Protein AF-A0A848ENZ1-F1 (afdb_monomer)

Structure (mmCIF, N/CA/C/O backbone):
data_AF-A0A848ENZ1-F1
#
_entry.id   AF-A0A848ENZ1-F1
#
loop_
_atom_site.group_PDB
_atom_site.id
_atom_site.type_symbol
_atom_site.label_atom_id
_atom_site.label_alt_id
_atom_site.label_comp_id
_atom_site.label_asym_id
_atom_site.label_entity_id
_atom_site.label_seq_id
_atom_site.pdbx_PDB_ins_code
_atom_site.Cartn_x
_atom_site.Cartn_y
_atom_site.Cartn_z
_atom_site.occupancy
_atom_site.B_iso_or_equiv
_atom_site.auth_seq_id
_atom_site.auth_comp_id
_atom_site.auth_asym_id
_atom_site.auth_atom_id
_atom_site.pdbx_PDB_model_num
ATOM 1 N N . MET A 1 1 ? -13.679 4.963 8.794 1.00 80.00 1 MET A N 1
ATOM 2 C CA . MET A 1 1 ? -13.244 4.554 7.424 1.00 80.00 1 MET A CA 1
ATOM 3 C C . MET A 1 1 ? -12.983 5.709 6.449 1.00 80.00 1 MET A C 1
ATOM 5 O O . MET A 1 1 ? -11.978 5.654 5.745 1.00 80.00 1 MET A O 1
ATOM 9 N N . LYS A 1 2 ? -13.838 6.746 6.357 1.00 81.25 2 LYS A N 1
ATOM 10 C CA . LYS A 1 2 ? -13.523 7.941 5.540 1.00 81.25 2 LYS A CA 1
ATOM 11 C C . LYS A 1 2 ? -12.235 8.629 6.020 1.00 81.25 2 LYS A C 1
ATOM 13 O O . LYS A 1 2 ? -11.413 9.007 5.186 1.00 81.25 2 LYS A O 1
ATOM 18 N N . ASP A 1 3 ? -12.021 8.676 7.333 1.00 84.75 3 ASP A N 1
ATOM 19 C CA . ASP A 1 3 ? -10.837 9.283 7.953 1.00 84.75 3 ASP A CA 1
ATOM 20 C C . ASP A 1 3 ? -9.549 8.522 7.634 1.00 84.75 3 ASP A C 1
ATOM 22 O O . ASP A 1 3 ? -8.585 9.128 7.167 1.00 84.75 3 ASP A O 1
ATOM 26 N N . LEU A 1 4 ? -9.557 7.187 7.742 1.00 88.31 4 LEU A N 1
ATOM 27 C CA . LEU A 1 4 ? -8.452 6.333 7.294 1.00 88.31 4 LEU A CA 1
ATOM 28 C C . LEU A 1 4 ? -8.084 6.568 5.818 1.00 88.31 4 LEU A C 1
ATOM 30 O O . LEU A 1 4 ? -6.914 6.764 5.486 1.00 88.31 4 LEU A O 1
ATOM 34 N N . VAL A 1 5 ? -9.075 6.605 4.919 1.00 91.50 5 VAL A N 1
ATOM 35 C CA . VAL A 1 5 ? -8.842 6.887 3.490 1.00 91.50 5 VAL A CA 1
ATOM 36 C C . VAL A 1 5 ? -8.229 8.278 3.299 1.00 91.50 5 VAL A C 1
ATOM 38 O O . VAL A 1 5 ? -7.299 8.433 2.504 1.00 91.50 5 VAL A O 1
ATOM 41 N N . GLY A 1 6 ? -8.714 9.284 4.032 1.00 91.75 6 GLY A N 1
ATOM 42 C CA . GLY A 1 6 ? -8.159 10.637 4.025 1.00 91.75 6 GLY A CA 1
ATOM 43 C C . GLY A 1 6 ? -6.719 10.693 4.541 1.00 91.75 6 GLY A C 1
ATOM 44 O O . GLY A 1 6 ? -5.872 11.342 3.930 1.00 91.75 6 GLY A O 1
ATOM 45 N N . SER A 1 7 ? -6.421 9.971 5.620 1.00 91.69 7 SER A N 1
ATOM 46 C CA . SER A 1 7 ? -5.085 9.870 6.213 1.00 91.69 7 SER A CA 1
ATOM 47 C C . SER A 1 7 ? -4.087 9.213 5.259 1.00 91.69 7 SER A C 1
ATOM 49 O O . SER A 1 7 ? -3.005 9.753 5.017 1.00 91.69 7 SER A O 1
ATOM 51 N N . LEU A 1 8 ? -4.474 8.100 4.627 1.00 92.88 8 LEU A N 1
ATOM 52 C CA . LEU A 1 8 ? -3.641 7.415 3.640 1.00 92.88 8 LEU A CA 1
ATOM 53 C C . LEU A 1 8 ? -3.363 8.303 2.423 1.00 92.88 8 LEU A C 1
ATOM 55 O O . LEU A 1 8 ? -2.225 8.375 1.974 1.00 92.88 8 LEU A O 1
ATOM 59 N N . ARG A 1 9 ? -4.347 9.061 1.925 1.00 93.19 9 ARG A N 1
ATOM 60 C CA . ARG A 1 9 ? -4.135 9.997 0.802 1.00 93.19 9 ARG A CA 1
ATOM 61 C C . ARG A 1 9 ? -3.088 11.081 1.084 1.00 93.19 9 ARG A C 1
ATOM 63 O O . ARG A 1 9 ? -2.517 11.605 0.136 1.00 93.19 9 ARG A O 1
ATOM 70 N N . LYS A 1 10 ? -2.812 11.409 2.351 1.00 93.44 10 LYS A N 1
ATOM 71 C CA . LYS A 1 10 ? -1.781 12.392 2.737 1.00 93.44 10 LYS A CA 1
ATOM 72 C C . LYS A 1 10 ? -0.354 11.830 2.686 1.00 93.44 10 LYS A C 1
ATOM 74 O O . LYS A 1 10 ? 0.608 12.582 2.842 1.00 93.44 10 LYS A O 1
ATOM 79 N N . VAL A 1 11 ? -0.176 10.523 2.496 1.00 93.12 11 VAL A N 1
ATOM 80 C CA . VAL A 1 11 ? 1.156 9.919 2.387 1.00 93.12 11 VAL A CA 1
ATOM 81 C C . VAL A 1 11 ? 1.782 10.284 1.037 1.00 93.12 11 VAL A C 1
ATOM 83 O O . VAL A 1 11 ? 1.260 9.955 -0.026 1.00 93.12 11 VAL A O 1
ATOM 86 N N . ARG A 1 12 ? 2.949 10.939 1.076 1.00 91.62 12 ARG A N 1
ATOM 87 C CA . ARG A 1 12 ? 3.730 11.285 -0.124 1.00 91.62 12 ARG A CA 1
ATOM 88 C C . ARG A 1 12 ? 4.035 10.034 -0.959 1.00 91.62 12 ARG A C 1
ATOM 90 O O . ARG A 1 12 ? 4.551 9.060 -0.416 1.00 91.62 12 ARG A O 1
ATOM 97 N N . GLY A 1 13 ? 3.753 10.098 -2.261 1.00 90.69 13 GLY A N 1
ATOM 98 C CA . GLY A 1 13 ? 3.883 8.976 -3.204 1.00 90.69 13 GLY A CA 1
ATOM 99 C C . GLY A 1 13 ? 2.563 8.253 -3.499 1.00 90.69 13 GLY A C 1
ATOM 100 O O . GLY A 1 13 ? 2.488 7.483 -4.454 1.00 90.69 13 GLY A O 1
ATOM 101 N N . ILE A 1 14 ? 1.494 8.536 -2.746 1.00 94.94 14 ILE A N 1
ATOM 102 C CA . ILE A 1 14 ? 0.151 8.006 -3.008 1.00 94.94 14 ILE A CA 1
ATOM 103 C C . ILE A 1 14 ? -0.631 9.000 -3.871 1.00 94.94 14 ILE A C 1
ATOM 105 O O . ILE A 1 14 ? -0.814 10.154 -3.499 1.00 94.94 14 ILE A O 1
ATOM 109 N N . LYS A 1 15 ? -1.123 8.530 -5.020 1.00 94.50 15 LYS A N 1
ATOM 110 C CA . LYS A 1 15 ? -1.956 9.303 -5.952 1.00 94.50 15 LYS A CA 1
ATOM 111 C C . LYS A 1 15 ? -3.420 9.294 -5.535 1.00 94.50 15 LYS A C 1
ATOM 113 O O . LYS A 1 15 ? -4.102 10.309 -5.589 1.00 94.50 15 LYS A O 1
ATOM 118 N N . SER A 1 16 ? -3.944 8.126 -5.168 1.00 95.44 16 SER A N 1
ATOM 119 C CA . SER A 1 16 ? -5.336 7.999 -4.731 1.00 95.44 16 SER A CA 1
ATOM 120 C C . SER A 1 16 ? -5.562 6.727 -3.931 1.00 95.44 16 SER A C 1
ATOM 122 O O . SER A 1 16 ? -4.881 5.725 -4.125 1.00 95.44 16 SER A O 1
ATOM 124 N N . VAL A 1 17 ? -6.581 6.747 -3.077 1.00 95.44 17 VAL A N 1
ATOM 125 C CA . VAL A 1 17 ? -7.045 5.568 -2.340 1.00 95.44 17 VAL A CA 1
ATOM 126 C C . VAL A 1 17 ? -8.514 5.347 -2.674 1.00 95.44 17 VAL A C 1
ATOM 128 O O . VAL A 1 17 ? -9.327 6.268 -2.526 1.00 95.44 17 VAL A O 1
ATOM 131 N N . LYS A 1 18 ? -8.836 4.145 -3.160 1.00 94.38 18 LYS A N 1
ATOM 132 C CA . LYS A 1 18 ? -10.193 3.691 -3.478 1.00 94.38 18 LYS A CA 1
ATOM 133 C C . LYS A 1 18 ? -10.628 2.664 -2.437 1.00 94.38 18 LYS A C 1
ATOM 135 O O . LYS A 1 18 ? -9.933 1.671 -2.242 1.00 94.38 18 LYS A O 1
ATOM 140 N N . ASN A 1 19 ? -11.771 2.903 -1.804 1.00 92.38 19 ASN A N 1
ATOM 141 C CA . ASN A 1 19 ? -12.400 1.947 -0.902 1.00 92.38 19 ASN A CA 1
ATOM 142 C C . ASN A 1 19 ? -13.325 1.017 -1.702 1.00 92.38 19 ASN A C 1
ATOM 144 O O . ASN A 1 19 ? -14.126 1.502 -2.500 1.00 92.38 19 ASN A O 1
ATOM 148 N N . ARG A 1 20 ? -13.186 -0.295 -1.509 1.00 90.06 20 ARG A N 1
ATOM 149 C CA . ARG A 1 20 ? -14.009 -1.350 -2.111 1.00 90.06 20 ARG A CA 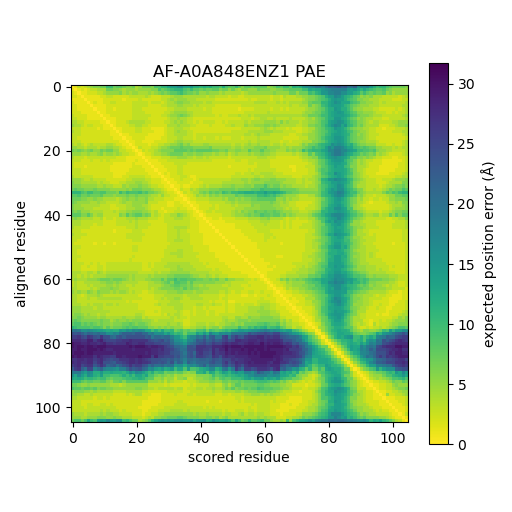1
ATOM 150 C C . ARG A 1 20 ? -14.637 -2.247 -1.034 1.00 90.06 20 ARG A C 1
ATOM 152 O O . ARG A 1 20 ? -14.635 -3.462 -1.169 1.00 90.06 20 ARG A O 1
ATOM 159 N N . GLY A 1 21 ? -15.134 -1.646 0.045 1.00 87.38 21 GLY A N 1
ATOM 160 C CA . GLY A 1 21 ? -15.776 -2.357 1.154 1.00 87.38 21 GLY A CA 1
ATOM 161 C C . GLY A 1 21 ? -14.759 -2.770 2.211 1.00 87.38 21 GLY A C 1
ATOM 162 O O . GLY A 1 21 ? -14.459 -1.975 3.104 1.00 87.38 21 GLY A O 1
ATOM 163 N N . ASP A 1 22 ? -14.227 -3.983 2.081 1.00 90.94 22 ASP A N 1
ATOM 164 C CA . ASP A 1 22 ? -13.237 -4.561 3.008 1.00 90.94 22 ASP A CA 1
ATOM 165 C C . ASP A 1 22 ? -11.824 -4.536 2.423 1.00 90.94 22 ASP A C 1
ATOM 167 O O . ASP A 1 22 ? -10.880 -5.099 2.966 1.00 90.94 22 ASP A O 1
ATOM 171 N N . THR A 1 23 ? -11.650 -3.863 1.286 1.00 93.88 23 THR A N 1
ATOM 172 C CA . THR A 1 23 ? -10.352 -3.718 0.635 1.00 93.88 23 THR A CA 1
ATOM 173 C C . THR A 1 23 ? -10.100 -2.268 0.246 1.00 93.88 23 THR A C 1
ATOM 175 O O . THR A 1 23 ? -10.953 -1.599 -0.343 1.00 93.88 23 THR A O 1
ATOM 178 N N . LEU A 1 24 ? -8.893 -1.779 0.514 1.00 94.44 24 LEU A N 1
ATOM 179 C CA . LEU A 1 24 ? -8.392 -0.504 0.022 1.00 94.44 24 LEU A CA 1
ATOM 180 C C . LEU A 1 24 ? -7.403 -0.735 -1.114 1.00 94.44 24 LEU A C 1
ATOM 182 O O . LEU A 1 24 ? -6.389 -1.413 -0.954 1.00 94.44 24 LEU A O 1
ATOM 186 N N . LYS A 1 25 ? -7.670 -0.101 -2.256 1.00 96.44 25 LYS A N 1
ATOM 187 C CA . LYS A 1 25 ? -6.720 -0.005 -3.364 1.00 96.44 25 LYS A CA 1
ATOM 188 C C . LYS A 1 25 ? -6.017 1.346 -3.315 1.00 96.44 25 LYS A C 1
ATOM 190 O O . LYS A 1 25 ? -6.640 2.387 -3.529 1.00 96.44 25 LYS A O 1
ATOM 195 N N . ILE A 1 26 ? -4.720 1.319 -3.053 1.00 96.38 26 ILE A N 1
ATOM 196 C CA . ILE A 1 26 ? -3.854 2.481 -2.873 1.00 96.38 26 ILE A CA 1
ATOM 197 C C . ILE A 1 26 ? -3.002 2.640 -4.134 1.00 96.38 26 ILE A C 1
ATOM 199 O O . ILE A 1 26 ? -2.003 1.948 -4.318 1.00 96.38 26 ILE A O 1
ATOM 203 N N . ASN A 1 27 ? -3.405 3.543 -5.022 1.00 95.88 27 ASN A N 1
ATOM 204 C CA . ASN A 1 27 ? -2.686 3.819 -6.262 1.00 95.88 27 ASN A CA 1
ATOM 205 C C . ASN A 1 27 ? -1.535 4.785 -5.994 1.00 95.88 27 ASN A C 1
ATOM 207 O O . ASN A 1 27 ? -1.731 5.821 -5.351 1.00 95.88 27 ASN A O 1
ATOM 211 N N . LEU A 1 28 ? -0.359 4.472 -6.527 1.00 95.94 28 LEU A N 1
ATOM 212 C CA . LEU A 1 28 ? 0.836 5.293 -6.376 1.00 95.94 28 LEU A CA 1
ATOM 213 C C . LEU A 1 28 ? 0.987 6.265 -7.543 1.00 95.94 28 LEU A C 1
ATOM 215 O O . LEU A 1 28 ? 0.447 6.039 -8.632 1.00 95.94 28 LEU A O 1
ATOM 219 N N . TYR A 1 29 ? 1.729 7.347 -7.316 1.00 94.50 29 TYR A N 1
ATOM 220 C CA . TYR A 1 29 ? 2.233 8.145 -8.427 1.00 94.50 29 TYR A CA 1
ATOM 221 C C . TYR A 1 29 ? 3.180 7.275 -9.242 1.00 94.50 29 TYR A C 1
ATOM 223 O O . TYR A 1 29 ? 4.144 6.716 -8.724 1.00 94.50 29 TYR A O 1
ATOM 231 N N . SER A 1 30 ? 2.822 7.074 -10.501 1.00 92.88 30 SER A N 1
ATOM 232 C CA . SER A 1 30 ? 3.552 6.199 -11.399 1.00 92.88 30 SER A CA 1
ATOM 233 C C . SER A 1 30 ? 3.366 6.638 -12.840 1.00 92.88 30 SER A C 1
ATOM 235 O O . SER A 1 30 ? 2.336 7.223 -13.197 1.00 92.88 30 SER A O 1
ATOM 237 N N . ARG A 1 31 ? 4.375 6.339 -13.650 1.00 92.81 31 ARG A N 1
ATOM 238 C CA . ARG A 1 31 ? 4.400 6.537 -15.093 1.00 92.81 31 ARG A CA 1
ATOM 239 C C . ARG A 1 31 ? 4.506 5.178 -15.771 1.00 92.81 31 ARG A C 1
ATOM 241 O O . ARG A 1 31 ? 5.285 4.327 -15.353 1.00 92.81 31 ARG A O 1
ATOM 248 N N . GLU A 1 32 ? 3.699 4.971 -16.798 1.00 90.50 32 GLU A N 1
ATOM 249 C CA . GLU A 1 32 ? 3.755 3.763 -17.617 1.00 90.50 32 GLU A CA 1
ATOM 250 C C . GLU A 1 32 ? 5.019 3.758 -18.485 1.00 90.50 32 GLU A C 1
ATOM 252 O O . GLU A 1 32 ? 5.414 4.791 -19.030 1.00 90.50 32 GLU A O 1
ATOM 257 N N . LYS A 1 33 ? 5.675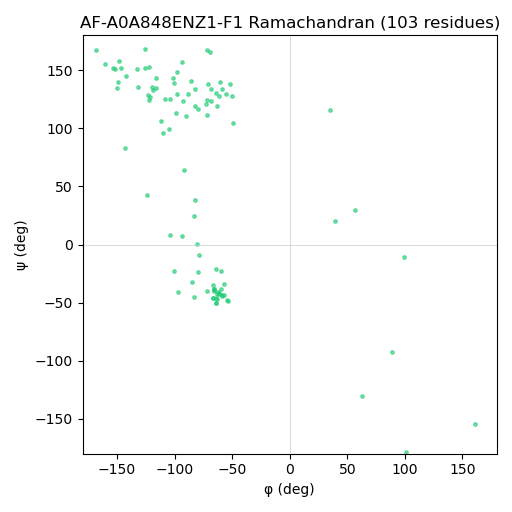 2.600 -18.580 1.00 86.50 33 LYS A N 1
ATOM 258 C CA . LYS A 1 33 ? 6.906 2.393 -19.345 1.00 86.50 33 LYS A CA 1
ATOM 259 C C . LYS A 1 33 ? 6.871 1.004 -19.984 1.00 86.50 33 LYS A C 1
ATOM 261 O O . LYS A 1 33 ? 7.423 0.046 -19.444 1.00 86.50 33 LYS A O 1
ATOM 266 N N . GLY A 1 34 ? 6.202 0.895 -21.132 1.00 86.06 34 GLY A N 1
ATOM 267 C CA . GLY A 1 34 ? 5.884 -0.404 -21.733 1.00 86.06 34 GLY A CA 1
ATOM 268 C C . GLY A 1 34 ? 4.965 -1.205 -20.808 1.00 86.06 34 GLY A C 1
ATOM 269 O O . GLY A 1 34 ? 4.008 -0.657 -20.276 1.00 86.06 34 GLY A O 1
ATOM 270 N N . ASP A 1 35 ? 5.298 -2.468 -20.539 1.00 85.69 35 ASP A N 1
ATOM 271 C CA . ASP A 1 35 ? 4.465 -3.363 -19.714 1.00 85.69 35 ASP A CA 1
ATOM 272 C C . ASP A 1 35 ? 4.612 -3.183 -18.191 1.00 85.69 35 ASP A C 1
ATOM 274 O O . ASP A 1 35 ? 3.988 -3.918 -17.405 1.00 85.69 35 ASP A O 1
ATOM 278 N N . VAL A 1 36 ? 5.466 -2.246 -17.768 1.00 90.88 36 VAL A N 1
ATOM 279 C CA . VAL A 1 36 ? 5.812 -1.972 -16.368 1.00 90.88 36 VAL A CA 1
ATOM 280 C C . VAL A 1 36 ? 5.582 -0.508 -16.011 1.00 90.88 36 VAL A C 1
ATOM 282 O O . VAL A 1 36 ? 5.394 0.348 -16.872 1.00 90.88 36 VAL A O 1
ATOM 285 N N . TYR A 1 37 ? 5.625 -0.211 -14.713 1.00 92.44 37 TYR A N 1
ATOM 286 C CA . TYR A 1 37 ? 5.442 1.139 -14.197 1.00 92.44 37 TYR A CA 1
ATOM 287 C C . TYR A 1 37 ? 6.680 1.629 -13.454 1.00 92.44 37 TYR A C 1
ATOM 289 O O . TYR A 1 37 ? 7.231 0.950 -12.584 1.00 92.44 37 TYR A O 1
ATOM 297 N N . GLU A 1 38 ? 7.094 2.847 -13.761 1.00 91.50 38 GLU A N 1
ATOM 298 C CA . GLU A 1 38 ? 8.030 3.604 -12.946 1.00 91.50 38 GLU A CA 1
ATOM 299 C C . GLU A 1 38 ? 7.246 4.263 -11.810 1.00 91.50 38 GLU A C 1
ATOM 301 O O . GLU A 1 38 ? 6.312 5.020 -12.059 1.00 91.50 38 GLU A O 1
ATOM 306 N N . ILE A 1 39 ? 7.569 3.929 -10.559 1.00 91.94 39 ILE A N 1
ATOM 307 C CA . ILE A 1 39 ? 6.870 4.453 -9.381 1.00 91.94 39 ILE A CA 1
ATOM 308 C C . ILE A 1 39 ? 7.674 5.619 -8.822 1.00 91.94 39 ILE A C 1
ATOM 310 O O . ILE A 1 39 ? 8.871 5.490 -8.574 1.00 91.94 39 ILE A O 1
ATOM 314 N N . GLU A 1 40 ? 7.006 6.745 -8.594 1.00 91.12 40 GLU A N 1
ATOM 315 C CA . GLU A 1 40 ? 7.633 7.930 -8.030 1.00 91.12 40 GLU A CA 1
ATOM 316 C C . GLU A 1 40 ? 7.784 7.793 -6.512 1.00 91.12 40 GLU A C 1
ATOM 318 O O . GLU A 1 40 ? 6.812 7.737 -5.751 1.00 91.12 40 GLU A O 1
ATOM 323 N N . GLY A 1 41 ? 9.037 7.791 -6.064 1.00 88.25 41 GLY A N 1
ATOM 324 C CA . GLY A 1 41 ? 9.401 7.733 -4.655 1.00 88.25 41 GLY A CA 1
ATOM 325 C C . GLY A 1 41 ? 9.823 6.345 -4.179 1.00 88.25 41 GLY A C 1
ATOM 326 O O . GLY A 1 41 ? 9.923 5.379 -4.927 1.00 88.25 41 GLY A O 1
ATOM 327 N N . ASP A 1 42 ? 10.122 6.267 -2.888 1.00 91.06 42 ASP A N 1
ATOM 328 C CA . ASP A 1 42 ? 10.677 5.071 -2.260 1.00 91.06 42 ASP A CA 1
ATOM 329 C C . ASP A 1 42 ? 9.556 4.156 -1.739 1.00 91.06 42 ASP A C 1
ATOM 331 O O . ASP A 1 42 ? 8.879 4.478 -0.756 1.00 91.06 42 ASP A O 1
ATOM 335 N N . LEU A 1 43 ? 9.382 2.992 -2.375 1.00 92.12 43 LEU A N 1
ATOM 336 C CA . LEU A 1 43 ? 8.382 1.986 -1.996 1.00 92.12 43 LEU A CA 1
ATOM 337 C C . LEU A 1 43 ? 8.521 1.505 -0.549 1.00 92.12 43 LEU A C 1
ATOM 339 O O . LEU A 1 43 ? 7.508 1.238 0.102 1.00 92.12 43 LEU A O 1
ATOM 343 N N . ARG A 1 44 ? 9.742 1.423 -0.012 1.00 92.00 44 ARG A N 1
ATOM 344 C CA . ARG A 1 44 ? 9.965 1.007 1.377 1.00 92.00 44 ARG A CA 1
ATOM 345 C C . ARG A 1 44 ? 9.405 2.056 2.332 1.00 92.00 44 ARG A C 1
ATOM 347 O O . ARG A 1 44 ? 8.658 1.720 3.246 1.00 92.00 44 ARG A O 1
ATOM 354 N N . LYS A 1 45 ? 9.688 3.336 2.077 1.00 94.12 45 LYS A N 1
ATOM 355 C CA . LYS A 1 45 ? 9.145 4.443 2.884 1.00 94.12 45 LYS A CA 1
ATOM 356 C C . LYS A 1 45 ? 7.630 4.567 2.739 1.00 94.12 45 LYS A C 1
ATOM 358 O O . LYS A 1 45 ? 6.947 4.841 3.722 1.00 94.12 45 LYS A O 1
ATOM 363 N N . ILE A 1 46 ? 7.099 4.374 1.531 1.00 93.81 46 ILE A N 1
ATOM 364 C CA . ILE A 1 46 ? 5.654 4.422 1.277 1.00 93.81 46 ILE A CA 1
ATOM 365 C C . ILE A 1 46 ? 4.943 3.289 2.025 1.00 93.81 46 ILE A C 1
ATOM 367 O O . ILE A 1 46 ? 3.991 3.555 2.754 1.00 93.81 46 ILE A O 1
ATOM 371 N N . SER A 1 47 ? 5.419 2.048 1.895 1.00 93.94 47 SER A N 1
ATOM 372 C CA . SER A 1 47 ? 4.810 0.893 2.567 1.00 93.94 47 SER A CA 1
ATOM 373 C C . SER A 1 47 ? 4.854 1.027 4.088 1.00 93.94 47 SER A C 1
ATOM 375 O O . SER A 1 47 ? 3.828 0.827 4.728 1.00 93.94 47 SER A O 1
ATOM 377 N N . GLN A 1 48 ? 5.976 1.475 4.661 1.00 95.25 48 GLN A N 1
ATOM 378 C CA . GLN A 1 48 ? 6.082 1.739 6.099 1.00 95.25 48 GLN A CA 1
ATOM 379 C C . GLN A 1 48 ? 5.065 2.786 6.576 1.00 95.25 48 GLN A C 1
ATOM 381 O O . GLN A 1 48 ? 4.413 2.592 7.600 1.00 95.25 48 GLN A O 1
ATOM 386 N N . LYS A 1 49 ? 4.890 3.884 5.829 1.00 95.69 49 LYS A N 1
ATOM 387 C CA . LYS A 1 49 ? 3.904 4.922 6.169 1.00 95.69 49 LYS A CA 1
ATOM 388 C C . LYS A 1 49 ? 2.470 4.412 6.077 1.00 95.69 49 LYS A C 1
ATOM 390 O O . LYS A 1 49 ? 1.655 4.792 6.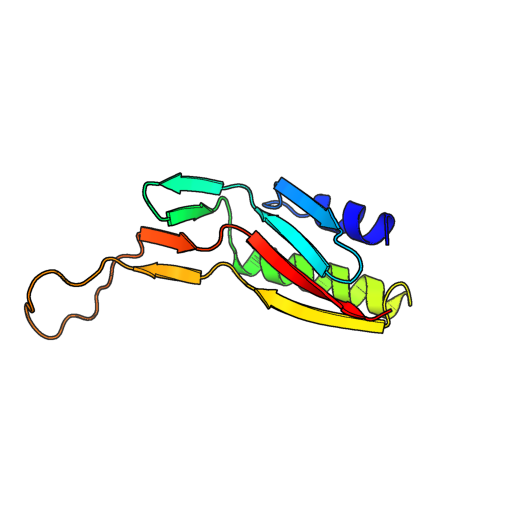910 1.00 95.69 49 LYS A O 1
ATOM 395 N N . ILE A 1 50 ? 2.158 3.574 5.089 1.00 94.44 50 ILE A N 1
ATOM 396 C CA . ILE A 1 50 ? 0.833 2.954 4.974 1.00 94.44 50 ILE A CA 1
ATOM 397 C C . ILE A 1 50 ? 0.578 2.039 6.174 1.00 94.44 50 ILE A C 1
ATOM 399 O O . ILE A 1 50 ? -0.447 2.215 6.827 1.00 94.44 50 ILE A O 1
ATOM 403 N N . SER A 1 51 ? 1.513 1.135 6.497 1.00 95.44 51 SER A N 1
ATOM 404 C CA . SER A 1 51 ? 1.399 0.248 7.664 1.00 95.44 51 SER A CA 1
ATOM 405 C C . SER A 1 51 ? 1.154 1.047 8.939 1.00 95.44 51 SER A C 1
ATOM 407 O O . SER A 1 51 ? 0.184 0.795 9.636 1.00 95.44 51 SER A O 1
ATOM 409 N N . HIS A 1 52 ? 1.955 2.091 9.176 1.00 95.56 52 HIS A N 1
ATOM 410 C CA . HIS A 1 52 ? 1.812 2.944 10.354 1.00 95.56 52 HIS A CA 1
ATOM 411 C C . HIS A 1 52 ? 0.415 3.567 10.467 1.00 95.56 52 HIS A C 1
ATOM 413 O O . HIS A 1 52 ? -0.170 3.572 11.542 1.00 95.56 52 HIS A O 1
ATOM 419 N N . ARG A 1 53 ? -0.157 4.069 9.363 1.00 94.31 53 ARG A N 1
ATOM 420 C CA . ARG A 1 53 ? -1.521 4.629 9.376 1.00 94.31 53 ARG A CA 1
ATOM 421 C C . ARG A 1 53 ? -2.595 3.578 9.642 1.00 94.31 53 ARG A C 1
ATOM 423 O O . ARG A 1 53 ? -3.604 3.898 10.262 1.00 94.31 53 ARG A O 1
ATOM 430 N N . LEU A 1 54 ? -2.404 2.357 9.154 1.00 94.00 54 LEU A N 1
ATOM 431 C CA . LEU A 1 54 ? -3.329 1.251 9.398 1.00 94.00 54 LEU A CA 1
ATOM 432 C C . LEU A 1 54 ? -3.233 0.764 10.849 1.00 94.00 54 LEU A C 1
ATOM 434 O O . LEU A 1 54 ? -4.259 0.542 11.482 1.00 94.00 54 LEU A O 1
ATOM 438 N N . ASP A 1 55 ? -2.022 0.688 11.399 1.00 95.06 55 ASP A N 1
ATOM 439 C CA . ASP A 1 55 ? -1.791 0.352 12.804 1.00 95.06 55 ASP A CA 1
ATOM 440 C C . ASP A 1 55 ? -2.344 1.430 13.745 1.00 95.06 55 ASP A C 1
ATOM 442 O O . ASP A 1 55 ? -2.971 1.100 14.748 1.00 95.06 55 ASP A O 1
ATOM 446 N N . GLU A 1 56 ? -2.194 2.716 13.408 1.00 94.00 56 GLU A N 1
ATOM 447 C CA . GLU A 1 56 ? -2.845 3.818 14.130 1.00 94.00 56 GLU A CA 1
ATOM 448 C C . GLU A 1 56 ? -4.373 3.677 14.125 1.00 94.00 56 GLU A C 1
ATOM 450 O O . GLU A 1 56 ? -5.006 3.878 15.159 1.00 94.00 56 GLU A O 1
ATOM 455 N N . ALA A 1 57 ? -4.969 3.344 12.976 1.00 92.06 57 ALA A N 1
ATOM 456 C CA . ALA A 1 57 ? -6.412 3.154 12.863 1.00 92.06 57 ALA A CA 1
ATOM 457 C C . ALA A 1 57 ? -6.892 1.951 13.684 1.00 92.06 57 ALA A C 1
ATOM 459 O O . ALA A 1 57 ? -7.928 2.039 14.339 1.00 92.06 57 ALA A O 1
ATOM 460 N N . ARG A 1 58 ? -6.107 0.866 13.715 1.00 92.81 58 ARG A N 1
ATOM 461 C CA . ARG A 1 58 ? -6.378 -0.291 14.575 1.00 92.81 58 ARG A CA 1
ATOM 462 C C . ARG A 1 58 ? -6.324 0.082 16.054 1.00 92.81 58 ARG A C 1
ATOM 464 O O . ARG A 1 58 ? -7.241 -0.230 16.800 1.00 92.81 58 ARG A O 1
ATOM 471 N N . SER A 1 59 ? -5.290 0.806 16.479 1.00 92.31 59 SER A N 1
ATOM 472 C CA . SER A 1 59 ? -5.144 1.255 17.873 1.00 92.31 59 SER A CA 1
ATOM 473 C C . SER A 1 59 ? -6.241 2.227 18.321 1.00 92.31 59 SER A C 1
ATOM 475 O O . SER A 1 59 ? -6.474 2.376 19.515 1.00 92.31 59 SER A O 1
ATOM 477 N N . LYS A 1 60 ? -6.911 2.897 17.377 1.00 91.12 60 LYS A N 1
ATOM 478 C CA . LYS A 1 60 ? -8.069 3.769 17.624 1.00 91.12 60 LYS A CA 1
ATOM 479 C C . LYS A 1 60 ? -9.415 3.054 17.472 1.00 91.12 60 LYS A C 1
ATOM 481 O O . LYS A 1 60 ? -10.444 3.724 17.478 1.00 91.12 60 LYS A O 1
ATOM 486 N N . SER A 1 61 ? -9.410 1.732 17.296 1.00 89.38 61 SER A N 1
ATOM 487 C CA . SER A 1 61 ? -10.608 0.915 17.073 1.00 89.38 61 SER A CA 1
ATOM 488 C C . SER A 1 61 ? -11.443 1.353 15.858 1.00 89.38 61 SER A C 1
ATOM 490 O O . SER A 1 61 ? -12.658 1.185 15.837 1.00 89.38 61 SER A O 1
ATOM 492 N N . GLU A 1 62 ? -10.814 1.936 14.827 1.00 88.25 62 GLU A N 1
ATOM 493 C CA . GLU A 1 62 ? -11.489 2.231 13.551 1.00 88.25 62 GLU A CA 1
ATOM 494 C C . GLU A 1 62 ? -11.596 0.994 12.646 1.00 88.25 62 GLU A C 1
ATOM 496 O O . GLU A 1 62 ? -12.415 0.973 11.720 1.00 88.25 62 GLU A O 1
ATOM 501 N N . ILE A 1 63 ? -10.700 0.027 12.865 1.00 92.00 63 ILE A N 1
ATOM 502 C CA . ILE A 1 63 ? -10.590 -1.268 12.191 1.00 92.00 63 ILE A CA 1
ATOM 503 C C . ILE A 1 63 ? -10.082 -2.298 13.208 1.00 92.00 63 ILE A C 1
ATOM 505 O O . ILE A 1 63 ? -9.301 -1.943 14.090 1.00 92.00 63 ILE A O 1
ATOM 509 N N . ASP A 1 64 ? -10.429 -3.567 13.033 1.00 92.00 64 ASP A N 1
ATOM 510 C CA . ASP A 1 64 ? -9.958 -4.651 13.907 1.00 92.00 64 ASP A CA 1
ATOM 511 C C . ASP A 1 64 ? -8.588 -5.181 13.475 1.00 92.00 64 ASP A C 1
ATOM 513 O O . ASP A 1 64 ? -7.741 -5.571 14.282 1.00 92.00 64 ASP A O 1
ATOM 517 N N . GLY A 1 65 ? -8.329 -5.153 12.169 1.00 93.12 65 GLY A N 1
ATOM 518 C CA . GLY A 1 65 ? -7.122 -5.718 11.591 1.00 93.12 65 GLY A CA 1
ATOM 519 C C . GLY A 1 65 ? -6.930 -5.318 10.140 1.00 93.12 65 GLY A C 1
ATOM 520 O O . GLY A 1 65 ? -7.822 -4.775 9.483 1.00 93.12 65 GLY A O 1
ATOM 521 N N . TRP A 1 66 ? -5.735 -5.576 9.621 1.00 95.62 66 TRP A N 1
ATOM 522 C CA . TRP A 1 66 ? -5.426 -5.318 8.224 1.00 95.62 66 TRP A CA 1
ATOM 523 C C . TRP A 1 66 ? -4.341 -6.264 7.717 1.00 95.62 66 TRP A C 1
ATOM 525 O O . TRP A 1 66 ? -3.483 -6.704 8.478 1.00 95.62 66 TRP A O 1
ATOM 535 N N . ASN A 1 67 ? -4.371 -6.564 6.418 1.00 95.44 67 ASN A N 1
ATOM 536 C CA . ASN A 1 67 ? -3.392 -7.429 5.765 1.00 95.44 67 ASN A CA 1
ATOM 537 C C . ASN A 1 67 ? -3.044 -6.921 4.366 1.00 95.44 67 ASN A C 1
ATOM 539 O O . ASN A 1 67 ? -3.896 -6.413 3.633 1.00 95.44 67 ASN A O 1
ATOM 543 N N . TRP A 1 68 ? -1.786 -7.093 3.962 1.00 95.88 68 TRP A N 1
ATOM 544 C CA . TRP A 1 68 ? -1.383 -6.850 2.580 1.00 95.88 68 TRP A CA 1
ATOM 545 C C . TRP A 1 68 ? -1.935 -7.946 1.671 1.00 95.88 68 TRP A C 1
ATOM 547 O O . TRP A 1 68 ? -1.634 -9.116 1.866 1.00 95.88 68 TRP A O 1
ATOM 557 N N . VAL A 1 69 ? -2.683 -7.552 0.645 1.00 95.38 69 VAL A N 1
ATOM 558 C CA . VAL A 1 69 ? -3.173 -8.463 -0.400 1.00 95.38 69 VAL A CA 1
ATOM 559 C C . VAL A 1 69 ? -2.257 -8.415 -1.615 1.00 95.38 69 VAL A C 1
ATOM 561 O O . VAL A 1 69 ? -1.958 -9.436 -2.220 1.00 95.38 69 VAL A O 1
ATOM 564 N N . GLN A 1 70 ? -1.800 -7.217 -1.985 1.00 94.62 70 GLN A N 1
ATOM 565 C CA . GLN A 1 70 ? -0.939 -7.032 -3.148 1.00 94.62 70 GLN A CA 1
ATOM 566 C C . GLN A 1 70 ? 0.010 -5.861 -2.931 1.00 94.62 70 GLN A C 1
ATOM 568 O O . GLN A 1 70 ? -0.384 -4.819 -2.396 1.00 94.62 70 GLN A O 1
ATOM 573 N N . LYS A 1 71 ? 1.258 -6.027 -3.365 1.00 94.56 71 LYS A N 1
ATOM 574 C CA . LYS A 1 71 ? 2.300 -5.001 -3.314 1.00 94.56 71 LYS A CA 1
ATOM 575 C C . LYS A 1 71 ? 2.894 -4.803 -4.711 1.00 94.56 71 LYS A C 1
ATOM 577 O O . LYS A 1 71 ? 2.898 -5.752 -5.490 1.00 94.56 71 LYS A O 1
ATOM 582 N N . PRO A 1 72 ? 3.409 -3.607 -5.034 1.00 91.88 72 PRO 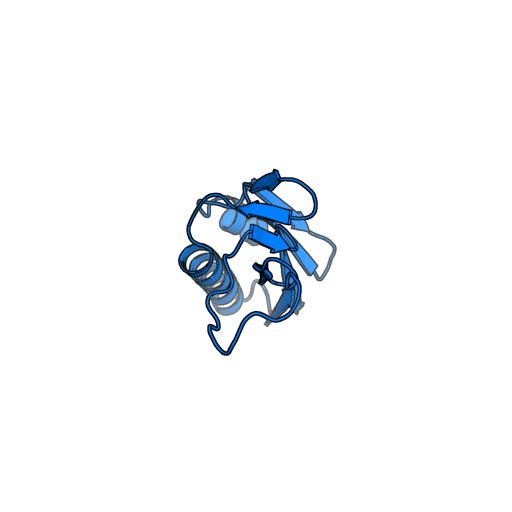A N 1
ATOM 583 C CA . PRO A 1 72 ? 4.259 -3.416 -6.197 1.00 91.88 72 PRO A CA 1
ATOM 584 C C . PRO A 1 72 ? 5.528 -4.255 -6.081 1.00 91.88 72 PRO A C 1
ATOM 586 O O . PRO A 1 72 ? 6.254 -4.151 -5.091 1.00 91.88 72 PRO A O 1
ATOM 589 N N . GLU A 1 73 ? 5.818 -5.036 -7.114 1.00 90.62 73 GLU A N 1
ATOM 590 C CA . GLU A 1 73 ? 7.014 -5.872 -7.182 1.00 90.62 73 GLU A CA 1
ATOM 591 C C . GLU A 1 73 ? 7.921 -5.420 -8.317 1.00 90.62 73 GLU A C 1
ATOM 593 O O . GLU A 1 73 ? 7.444 -5.015 -9.382 1.00 90.62 73 GLU A O 1
ATOM 598 N N . LYS A 1 74 ? 9.237 -5.487 -8.082 1.00 89.56 74 LYS A N 1
ATOM 599 C CA . LYS A 1 74 ? 10.244 -5.175 -9.098 1.00 89.56 74 LYS A CA 1
ATOM 600 C C . LYS A 1 74 ? 10.142 -6.175 -10.241 1.00 89.56 74 LYS A C 1
ATOM 602 O O . LYS A 1 74 ? 10.167 -7.382 -10.027 1.00 89.56 74 LYS A O 1
ATOM 607 N N . GLN A 1 75 ? 10.084 -5.645 -11.449 1.00 87.31 75 GLN A N 1
ATOM 608 C CA . GLN A 1 75 ? 10.149 -6.409 -12.680 1.00 87.31 75 GLN A CA 1
ATOM 609 C C . GLN A 1 75 ? 11.554 -6.287 -13.262 1.00 87.31 75 GLN A C 1
ATOM 611 O O . GLN A 1 75 ? 12.186 -5.228 -13.188 1.00 87.31 75 GLN A O 1
ATOM 616 N N . TYR A 1 76 ? 12.035 -7.375 -13.848 1.00 84.25 76 TYR A N 1
ATOM 617 C CA . TYR A 1 76 ? 13.383 -7.498 -14.392 1.00 84.25 76 TYR A CA 1
ATOM 618 C C . TYR A 1 76 ? 13.303 -7.848 -15.875 1.00 84.25 76 TYR A C 1
ATOM 620 O O . TYR A 1 76 ? 12.330 -8.466 -16.305 1.00 84.25 76 TYR A O 1
ATOM 628 N N . ARG A 1 77 ? 14.320 -7.473 -16.661 1.00 74.62 77 ARG A N 1
ATOM 629 C CA . ARG A 1 77 ? 14.398 -7.921 -18.061 1.00 74.62 77 ARG A CA 1
ATOM 630 C C . ARG A 1 77 ? 14.424 -9.451 -18.123 1.00 74.62 77 ARG A C 1
ATOM 632 O O . ARG A 1 77 ? 15.190 -10.084 -17.394 1.00 74.62 77 ARG A O 1
ATOM 639 N N . SER A 1 78 ? 13.618 -10.026 -19.013 1.00 65.31 78 SER A N 1
ATOM 640 C CA . SER A 1 78 ? 13.733 -11.432 -19.405 1.00 65.31 78 SER A CA 1
ATOM 641 C C . SER A 1 78 ? 15.111 -11.668 -20.032 1.00 65.31 78 SER A C 1
ATOM 643 O O . SER A 1 78 ? 15.608 -10.805 -20.758 1.00 65.31 78 SER A O 1
ATOM 645 N N . LYS A 1 79 ? 15.744 -12.807 -19.721 1.00 56.28 79 LYS A N 1
ATOM 646 C CA . LYS A 1 79 ? 17.060 -13.189 -20.256 1.00 56.28 79 LYS A CA 1
ATOM 647 C C . LYS A 1 79 ? 17.085 -13.054 -21.790 1.00 56.28 79 LYS A C 1
ATOM 649 O O . LYS A 1 79 ? 16.234 -13.628 -22.463 1.00 56.28 79 LYS A O 1
ATOM 654 N N . GLY A 1 80 ? 18.079 -12.347 -22.331 1.00 53.66 80 GLY A N 1
ATOM 655 C CA . GLY A 1 80 ? 18.622 -12.692 -23.651 1.00 53.66 80 GLY A CA 1
ATOM 656 C C . GLY A 1 80 ? 19.378 -14.030 -23.563 1.00 53.66 80 GLY A C 1
ATOM 657 O O . GLY A 1 80 ? 19.630 -14.482 -22.444 1.00 53.66 80 GLY A O 1
ATOM 658 N N . PRO A 1 81 ? 19.708 -14.684 -24.693 1.00 49.78 81 PRO A N 1
ATOM 659 C CA . PRO A 1 81 ? 20.288 -16.031 -24.702 1.00 49.78 81 PRO A CA 1
ATOM 660 C C . PRO A 1 81 ? 21.513 -16.131 -23.778 1.00 49.78 81 PRO A C 1
ATOM 662 O O . PRO A 1 81 ? 22.306 -15.195 -23.703 1.00 49.78 81 PRO A O 1
ATOM 665 N N . ASP A 1 82 ? 21.602 -17.239 -23.031 1.00 52.47 82 ASP A N 1
ATOM 666 C CA . ASP A 1 82 ? 22.507 -17.460 -21.895 1.00 52.47 82 ASP A CA 1
ATOM 667 C C . ASP A 1 82 ? 23.973 -17.107 -22.196 1.00 52.47 82 ASP A C 1
ATOM 669 O O . ASP A 1 82 ? 24.711 -17.879 -22.804 1.00 52.47 82 ASP A O 1
ATOM 673 N N . ILE A 1 83 ? 24.421 -15.962 -21.676 1.00 47.75 83 ILE A N 1
ATOM 674 C CA . ILE A 1 83 ? 25.840 -15.640 -21.526 1.00 47.75 83 ILE A CA 1
ATOM 675 C C . ILE A 1 83 ? 26.139 -15.674 -20.026 1.00 47.75 83 ILE A C 1
ATOM 677 O O . ILE A 1 83 ? 25.834 -14.731 -19.304 1.00 47.75 83 ILE A O 1
ATOM 681 N N . GLY A 1 84 ? 26.648 -16.827 -19.581 1.00 44.78 84 GLY A N 1
ATOM 682 C CA . GLY A 1 84 ? 27.415 -17.092 -18.356 1.00 44.78 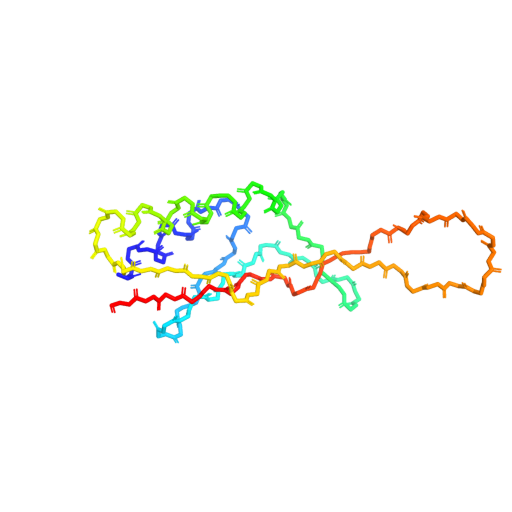84 GLY A CA 1
ATOM 683 C C . GLY A 1 84 ? 27.089 -16.312 -17.077 1.00 44.78 84 GLY A C 1
ATOM 684 O O . GLY A 1 84 ? 27.377 -15.131 -16.989 1.00 44.78 84 GLY A O 1
ATOM 685 N N . ASN A 1 85 ? 26.619 -17.026 -16.045 1.00 52.00 85 ASN A N 1
ATOM 686 C CA . ASN A 1 85 ? 26.863 -16.825 -14.598 1.00 52.00 85 ASN A CA 1
ATOM 687 C C . ASN A 1 85 ? 26.928 -15.401 -13.988 1.00 52.00 85 ASN A C 1
ATOM 689 O O . ASN A 1 85 ? 27.417 -15.241 -12.871 1.00 52.00 85 ASN A O 1
ATOM 693 N N . ILE A 1 86 ? 26.381 -14.376 -14.636 1.00 53.19 86 ILE A N 1
ATOM 694 C CA . ILE A 1 86 ? 26.305 -13.013 -14.110 1.00 53.19 86 ILE A CA 1
ATOM 695 C C . ILE A 1 86 ? 24.832 -12.709 -13.842 1.00 53.19 86 ILE A C 1
ATOM 697 O O . ILE A 1 86 ? 24.023 -12.523 -14.749 1.00 53.19 86 ILE A O 1
ATOM 701 N N . ASN A 1 87 ? 24.462 -12.694 -12.562 1.00 52.34 87 ASN A N 1
ATOM 702 C CA . ASN A 1 87 ? 23.093 -12.466 -12.094 1.00 52.34 87 ASN A CA 1
ATOM 703 C C . ASN A 1 87 ? 22.749 -10.961 -12.028 1.00 52.34 87 ASN A C 1
ATOM 705 O O . ASN A 1 87 ? 22.087 -10.509 -11.096 1.00 52.34 87 ASN A O 1
ATOM 709 N N . ASP A 1 88 ? 23.220 -10.171 -12.994 1.00 55.62 88 ASP A N 1
ATOM 710 C CA . ASP A 1 88 ? 23.061 -8.711 -13.017 1.00 55.62 88 ASP A CA 1
ATOM 711 C C . ASP A 1 88 ? 21.786 -8.323 -13.782 1.00 55.62 88 ASP A C 1
ATOM 713 O O . ASP A 1 88 ? 21.786 -7.762 -14.881 1.00 55.62 88 ASP A O 1
ATOM 717 N N . ARG A 1 89 ? 20.637 -8.741 -13.235 1.00 62.44 89 ARG A N 1
ATOM 718 C CA . ARG A 1 89 ? 19.335 -8.408 -13.820 1.00 62.44 89 ARG A CA 1
ATOM 719 C C . ARG A 1 89 ? 19.042 -6.928 -13.594 1.00 62.44 89 ARG A C 1
ATOM 721 O O . ARG A 1 89 ? 18.723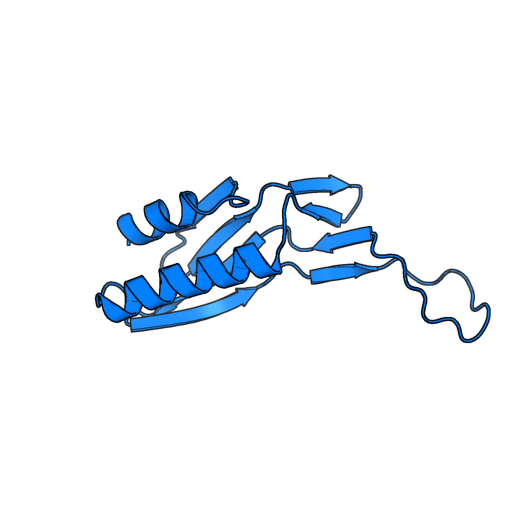 -6.518 -12.478 1.00 62.44 89 ARG A O 1
ATOM 728 N N . GLN A 1 90 ? 19.040 -6.142 -14.668 1.00 71.44 90 GLN A N 1
ATOM 729 C CA . GLN A 1 90 ? 18.622 -4.743 -14.596 1.00 71.44 90 GLN A CA 1
ATOM 730 C C . GLN A 1 90 ? 17.108 -4.636 -14.316 1.00 71.44 90 GLN A C 1
ATOM 732 O O . GLN A 1 90 ? 16.302 -5.190 -15.079 1.00 71.44 90 GLN A O 1
ATOM 737 N N . PRO A 1 91 ? 16.690 -3.935 -13.242 1.00 78.38 91 PRO A N 1
ATOM 738 C CA . PRO A 1 91 ? 15.281 -3.684 -12.973 1.00 78.38 91 PRO A CA 1
ATOM 739 C C . PRO A 1 91 ? 14.709 -2.733 -14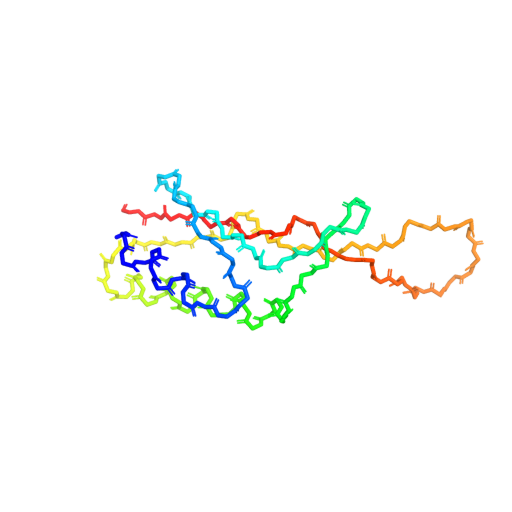.030 1.00 78.38 91 PRO A C 1
ATOM 741 O O . PRO A 1 91 ? 15.309 -1.709 -14.351 1.00 78.38 91 PRO A O 1
ATOM 744 N N . ILE A 1 92 ? 13.535 -3.063 -14.564 1.00 85.19 92 ILE A N 1
ATOM 745 C CA . ILE A 1 92 ? 12.864 -2.265 -15.606 1.00 85.19 92 ILE A CA 1
ATOM 746 C C . ILE A 1 92 ? 11.745 -1.381 -15.064 1.00 85.19 92 ILE A C 1
ATOM 748 O O . ILE A 1 92 ? 11.401 -0.378 -15.684 1.00 85.19 92 ILE A O 1
ATOM 752 N N . GLY A 1 93 ? 11.190 -1.736 -13.907 1.00 88.38 93 GLY A N 1
ATOM 753 C CA . GLY A 1 93 ? 10.073 -1.033 -13.289 1.00 88.38 93 GLY A CA 1
ATOM 754 C C . GLY A 1 93 ? 9.371 -1.914 -12.267 1.00 88.38 93 GLY A C 1
ATOM 755 O O 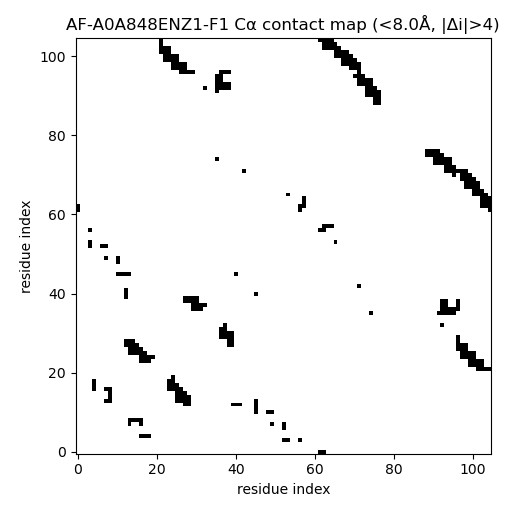. GLY A 1 93 ? 9.976 -2.828 -11.705 1.00 88.38 93 GLY A O 1
ATOM 756 N N . HIS A 1 94 ? 8.090 -1.641 -12.034 1.00 91.06 94 HIS A N 1
ATOM 757 C CA . HIS A 1 94 ? 7.268 -2.337 -11.053 1.00 91.06 94 HIS A CA 1
ATOM 758 C C . HIS A 1 94 ? 5.914 -2.747 -11.625 1.00 91.06 94 HIS A C 1
ATOM 760 O O . HIS A 1 94 ? 5.360 -2.073 -12.497 1.00 91.06 94 HIS A O 1
ATOM 766 N N . LYS A 1 95 ? 5.352 -3.832 -11.090 1.00 90.88 95 LYS A N 1
ATOM 767 C CA . LYS A 1 95 ? 3.988 -4.278 -11.390 1.00 90.88 95 LYS A CA 1
ATOM 768 C C . LYS A 1 95 ? 3.400 -4.998 -10.169 1.00 90.88 95 LYS A C 1
ATOM 770 O O . LYS A 1 95 ? 4.104 -5.821 -9.591 1.00 90.88 95 LYS A O 1
ATOM 775 N N . PRO A 1 96 ? 2.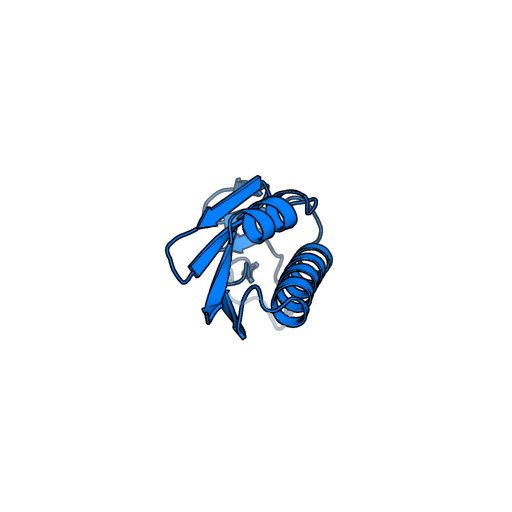149 -4.713 -9.765 1.00 91.88 96 PRO A N 1
ATOM 776 C CA . PRO A 1 96 ? 1.308 -3.586 -10.193 1.00 91.88 96 PRO A CA 1
ATOM 777 C C . PRO A 1 96 ? 1.781 -2.220 -9.634 1.00 91.88 96 PRO A C 1
ATOM 779 O O . PRO A 1 96 ? 2.557 -2.184 -8.685 1.00 91.88 96 PRO A O 1
ATOM 782 N N . PRO A 1 97 ? 1.278 -1.075 -10.141 1.00 93.81 97 PRO A N 1
ATOM 783 C CA . PRO A 1 97 ? 1.614 0.269 -9.637 1.00 93.81 97 PRO A CA 1
ATOM 784 C C . PRO A 1 97 ? 0.795 0.695 -8.402 1.00 93.81 97 PRO A C 1
ATOM 786 O O . PRO A 1 97 ? 0.545 1.881 -8.163 1.00 93.81 97 PRO A O 1
ATOM 789 N N . PHE A 1 98 ? 0.288 -0.263 -7.633 1.00 95.44 98 PHE A N 1
ATOM 790 C CA . PHE A 1 98 ? -0.596 0.002 -6.505 1.00 95.44 98 PHE A CA 1
ATOM 791 C C . PHE A 1 98 ? -0.406 -1.032 -5.402 1.00 95.44 98 PHE A C 1
ATOM 793 O O . PHE A 1 98 ? 0.040 -2.150 -5.648 1.00 95.44 98 PHE A O 1
ATOM 800 N N . TYR A 1 99 ? -0.802 -0.654 -4.192 1.00 95.88 99 TYR A N 1
ATOM 801 C CA . TYR A 1 99 ? -1.002 -1.594 -3.101 1.00 95.88 99 TYR A CA 1
ATOM 802 C C . TYR A 1 99 ? -2.478 -1.960 -2.972 1.00 95.88 99 TYR A C 1
ATOM 804 O O . TYR A 1 99 ? -3.361 -1.127 -3.202 1.00 95.88 99 TYR A O 1
ATOM 812 N N . THR A 1 100 ? -2.736 -3.184 -2.532 1.00 96.19 100 THR A N 1
ATOM 813 C CA . THR A 1 100 ? -4.057 -3.643 -2.104 1.00 96.19 100 THR A CA 1
ATOM 814 C C . THR A 1 100 ? -3.953 -4.102 -0.657 1.00 96.19 100 THR A C 1
ATOM 816 O O . THR A 1 100 ? -3.092 -4.918 -0.323 1.00 96.19 100 THR A O 1
ATOM 819 N N . VAL A 1 101 ? -4.818 -3.566 0.197 1.00 95.50 101 VAL A N 1
ATOM 820 C CA . VAL A 1 101 ? -4.882 -3.868 1.631 1.00 95.50 101 VAL A CA 1
ATOM 821 C C . VAL A 1 101 ? -6.276 -4.370 1.959 1.00 95.50 101 VAL A C 1
ATOM 823 O O . VAL A 1 101 ? -7.244 -3.697 1.623 1.00 95.50 101 VAL A O 1
ATOM 826 N N . SER A 1 102 ? -6.381 -5.515 2.622 1.00 95.25 102 SER A N 1
ATOM 827 C CA . SER A 1 102 ? -7.627 -5.979 3.230 1.00 95.25 102 SER A CA 1
ATOM 828 C C . SER A 1 102 ? -7.767 -5.371 4.618 1.00 95.25 102 SER A C 1
ATOM 830 O O . SER A 1 102 ? -6.778 -5.281 5.343 1.00 95.25 102 SER A O 1
ATOM 832 N N . ILE A 1 103 ? -8.981 -4.987 4.988 1.00 94.19 103 ILE A N 1
ATOM 833 C CA . ILE A 1 103 ? -9.341 -4.448 6.296 1.00 94.19 103 ILE A CA 1
ATOM 834 C C . ILE A 1 103 ? -10.386 -5.364 6.927 1.00 94.19 103 ILE A C 1
ATOM 836 O O . ILE A 1 103 ? -11.330 -5.767 6.257 1.00 94.19 103 ILE A O 1
ATOM 840 N N . GLN A 1 104 ? -10.206 -5.662 8.208 1.00 91.25 104 GLN A N 1
ATOM 841 C CA . GLN A 1 104 ? -11.183 -6.329 9.065 1.00 91.25 104 GLN A CA 1
ATOM 842 C C . GLN A 1 104 ? -11.871 -5.267 9.929 1.00 91.25 104 GLN A C 1
ATOM 844 O O . GLN A 1 104 ? -11.216 -4.313 10.361 1.00 91.25 104 GLN A O 1
ATOM 849 N N . LYS A 1 105 ? -13.183 -5.395 10.112 1.00 79.31 105 LYS A N 1
ATOM 850 C CA . LYS A 1 105 ? -14.043 -4.464 10.848 1.00 79.31 105 LYS A CA 1
ATOM 851 C C . LYS A 1 105 ? -14.775 -5.197 11.952 1.00 79.31 105 LYS A C 1
ATOM 853 O O . LYS A 1 105 ? -15.034 -6.402 11.724 1.00 79.31 105 LYS A O 1
#

pLDDT: mean 87.15, std 12.91, range [44.78, 96.44]

Sequence (105 aa):
MKDLVGSLRKVRGIKSVKNRGDTLKINLYSREKGDVYEIEGDLRKISQKISHRLDEARSKSEIDGWNWVQKPEKQYRSKGPDIGNINDRQPIGHKPPFYTVSIQK

Radius of gyration: 16.44 Å; Cα contacts (8 Å, |Δi|>4): 179; chains: 1; bounding box: 43×30×43 Å

Mean predicted aligned error: 6.61 Å

Nearest PDB structures (foldseek):
  7u5d-assembly1_A  TM=3.042E-01  e=3.689E+00  Aeromonas salmonicida
  8dof-assembly1_A-2  TM=3.569E-01  e=4.445E+00  Pseudomonas aeruginosa
  8egm-assembly1_A  TM=3.469E-01  e=5.033E+00  Pseudomonas aeruginosa PAO1
  9d9k-assembly1_A  TM=3.480E-01  e=6.453E+00  Pseudomonas aeruginosa PAO1
  1xr0-assembly1_B  TM=2.552E-01  e=8.274E+00  Homo sapiens

Solvent-accessible surface area (backbone atoms only — not comparable to full-atom values): 6059 Å² total; per-residue (Å²): 99,73,62,58,49,55,56,54,46,68,40,79,46,43,66,42,62,48,81,66,88,50,33,39,40,38,33,38,38,61,46,83,55,84,99,28,22,45,61,52,72,58,66,69,61,40,52,52,53,50,50,52,54,52,52,52,34,33,78,67,68,66,26,74,44,73,46,84,73,41,63,59,36,82,36,58,64,77,83,68,84,90,74,72,102,68,90,78,67,57,72,72,28,23,48,52,65,34,37,30,34,38,49,39,117

Secondary structure (DSSP, 8-state):
-HHHHHHHHTSTTEEEEEE-SSEEEEEEPEEEETTEEEESS-HHHHHHHHHHHHHHHHHTTS-SEEEEEE--EEEEPPPPS--SS-----EEEEESSEEEEEEE-

Foldseek 3Di:
DVVLQVQLCPQPQWPHWDDPDQKIKTAGPWDDDPPAIAGPDDQVSSVVSNVVSQVVCCVVVVFVDKDWPDGWDFDFDDDDPDDDDDPPTDTDHTPPRITMMGTHD